Protein AF-A0AAD8K9N3-F1 (afdb_monomer_lite)

Secondary structure (DSSP, 8-state):
-HHHHHHHHHTS--PPP--TT--SS--S-HHHHHHHHHHH-SS--TTT----PPSSSHHHHHHHHHHHHHHHHHHHH-TT-TTHHHHHHHHHHHHHS-HHHHHHHHHHHHHHHHHHHGGG--

Sequence (122 aa):
MENTMKSKLLSKEVELLQMPWRTQSNFIDCGIFAMRHMETYYGTSLKDWNCGLLKESEKQKLQLTDLRYKYLTKILLSDINILRDKVTSKVKEYAALDQIEREMMKLKARERIKERMKYLID

Structure (mmCIF, N/CA/C/O backbone):
data_AF-A0AAD8K9N3-F1
#
_entry.id   AF-A0AAD8K9N3-F1
#
loop_
_atom_site.group_PDB
_atom_site.id
_atom_site.type_symbol
_atom_site.label_atom_id
_atom_site.label_alt_id
_atom_site.label_comp_id
_atom_site.label_asym_id
_atom_site.label_entity_id
_atom_site.label_seq_id
_atom_site.pdbx_PDB_ins_code
_atom_site.Cartn_x
_atom_site.Cartn_y
_atom_site.Cartn_z
_atom_site.occupancy
_atom_site.B_iso_or_equiv
_atom_site.auth_seq_id
_atom_site.auth_comp_id
_atom_site.auth_asym_id
_atom_site.auth_atom_id
_atom_site.pdbx_PDB_model_num
ATOM 1 N N . MET A 1 1 ? -40.002 10.602 -2.383 1.00 59.78 1 MET A N 1
ATOM 2 C CA . MET A 1 1 ? -39.128 9.598 -1.730 1.00 59.78 1 MET A CA 1
ATOM 3 C C . MET A 1 1 ? -37.691 10.094 -1.588 1.00 59.78 1 MET A C 1
ATOM 5 O O . MET A 1 1 ? -37.166 10.045 -0.484 1.00 59.78 1 MET A O 1
ATOM 9 N N . GLU A 1 2 ? -37.075 10.638 -2.640 1.00 61.09 2 GLU A N 1
ATOM 10 C CA . GLU A 1 2 ? -35.686 11.138 -2.617 1.00 61.09 2 GLU A CA 1
ATOM 11 C C . GLU A 1 2 ? -35.444 12.285 -1.607 1.00 61.09 2 GLU A C 1
ATOM 13 O O . GLU A 1 2 ? -34.551 12.197 -0.764 1.00 61.09 2 GLU A O 1
ATOM 18 N N . ASN A 1 3 ? -36.330 13.290 -1.567 1.00 66.06 3 ASN A N 1
ATOM 19 C CA . ASN A 1 3 ? -36.269 14.381 -0.576 1.00 66.06 3 ASN A CA 1
ATOM 20 C C . ASN A 1 3 ? -36.427 13.909 0.882 1.00 66.06 3 ASN A C 1
ATOM 22 O O . ASN A 1 3 ? -35.924 14.549 1.802 1.00 66.06 3 ASN A O 1
ATOM 26 N N . THR A 1 4 ? -37.089 12.771 1.100 1.00 76.19 4 THR A N 1
ATOM 27 C CA . THR A 1 4 ? -37.376 12.222 2.433 1.00 76.19 4 THR A CA 1
ATOM 28 C C . THR A 1 4 ? -36.185 11.457 3.014 1.00 76.19 4 THR A C 1
ATOM 30 O O . THR A 1 4 ? -35.970 11.480 4.222 1.00 76.19 4 THR A O 1
ATOM 33 N N . MET A 1 5 ? -35.387 10.779 2.180 1.00 75.50 5 MET A N 1
ATOM 34 C CA . MET A 1 5 ? -34.138 10.151 2.636 1.00 75.50 5 MET A CA 1
ATOM 35 C C . MET A 1 5 ? -33.049 11.191 2.889 1.00 75.50 5 MET A C 1
ATOM 37 O O . MET A 1 5 ? -32.341 11.103 3.890 1.00 75.50 5 MET A O 1
ATOM 41 N N . LYS A 1 6 ? -32.967 12.215 2.032 1.00 80.81 6 LYS A N 1
ATOM 42 C CA . LYS A 1 6 ? -32.016 13.317 2.198 1.00 80.81 6 LYS A CA 1
ATOM 43 C C . LYS A 1 6 ? -32.249 14.077 3.506 1.00 80.81 6 LYS A C 1
ATOM 45 O O . LYS A 1 6 ? -31.299 14.293 4.251 1.00 80.81 6 LYS A O 1
ATOM 50 N N . SER A 1 7 ? -33.502 14.416 3.831 1.00 80.94 7 SER A N 1
ATOM 51 C CA . SER A 1 7 ? -33.816 15.094 5.099 1.00 80.94 7 SER A CA 1
ATOM 52 C C . SER A 1 7 ? -33.491 14.225 6.319 1.00 80.94 7 SER A C 1
ATOM 54 O O . SER A 1 7 ? -32.964 14.730 7.306 1.00 80.94 7 SER A O 1
ATOM 56 N N . LYS A 1 8 ? -33.734 12.908 6.236 1.00 82.44 8 LYS A N 1
ATOM 57 C CA . LYS A 1 8 ? -33.393 11.953 7.300 1.00 82.44 8 LYS A CA 1
ATOM 58 C C . LYS A 1 8 ? -31.886 11.854 7.529 1.00 82.44 8 LYS A C 1
ATOM 60 O O . LYS A 1 8 ? -31.469 11.875 8.680 1.00 82.44 8 LYS A O 1
ATOM 65 N N . LEU A 1 9 ? -31.078 11.783 6.471 1.00 81.19 9 LEU A N 1
ATOM 66 C CA . LEU A 1 9 ? -29.615 11.746 6.588 1.00 81.19 9 LEU A CA 1
ATOM 67 C C . LEU A 1 9 ? -29.056 13.045 7.174 1.00 81.19 9 LEU A C 1
ATOM 69 O O . LEU A 1 9 ? -28.216 12.992 8.061 1.00 81.19 9 LEU A O 1
ATOM 73 N N . LEU A 1 10 ? -29.567 14.199 6.735 1.00 83.75 10 LEU A N 1
ATOM 74 C CA . LEU A 1 10 ? -29.128 15.507 7.238 1.00 83.75 10 LEU A CA 1
ATOM 75 C C . LEU A 1 10 ? -29.503 15.742 8.709 1.00 83.75 10 LEU A C 1
ATOM 77 O O . LEU A 1 10 ? -28.826 16.498 9.394 1.00 83.75 10 LEU A O 1
ATOM 81 N N . SER A 1 11 ? -30.564 15.094 9.199 1.00 85.12 11 SER A N 1
ATOM 82 C CA . SER A 1 11 ? -30.980 15.160 10.608 1.00 85.12 11 SER A CA 1
ATOM 83 C C . SER A 1 11 ? -30.218 14.216 11.545 1.00 85.12 11 SER A C 1
ATOM 85 O O . SER A 1 11 ? -30.471 14.227 12.749 1.00 85.12 11 SER A O 1
ATOM 87 N N . LYS A 1 12 ? -29.341 13.352 11.016 1.00 85.94 12 LYS A N 1
ATOM 88 C CA . LYS A 1 12 ? -28.584 12.399 11.830 1.00 85.94 12 LYS A CA 1
ATOM 89 C C . LYS A 1 12 ? -27.270 13.014 12.280 1.00 85.94 12 LYS A C 1
ATOM 91 O O . LYS A 1 12 ? -26.539 13.602 11.491 1.00 85.94 12 LYS A O 1
ATOM 96 N N . GLU A 1 13 ? -26.975 12.830 13.558 1.00 84.81 13 GLU A N 1
ATOM 97 C CA . GLU A 1 13 ? -25.675 13.163 14.114 1.00 84.81 13 GLU A CA 1
ATOM 98 C C . GLU A 1 13 ? -24.604 12.261 13.488 1.00 84.81 13 GLU A C 1
ATOM 100 O O . GLU A 1 13 ? -24.804 11.053 13.321 1.00 84.81 13 GLU A O 1
ATOM 105 N N . VAL A 1 14 ? -23.486 12.864 13.086 1.00 83.44 14 VAL A N 1
ATOM 106 C CA . VAL A 1 14 ? -22.359 12.134 12.507 1.00 83.44 14 VAL A CA 1
ATOM 107 C C . VAL A 1 14 ? -21.537 11.554 13.646 1.00 83.44 14 VAL A C 1
ATOM 109 O O . VAL A 1 14 ? -20.874 12.285 14.377 1.00 83.44 14 VAL A O 1
ATOM 112 N N . GLU A 1 15 ? -21.537 10.232 13.766 1.00 83.62 15 GLU A N 1
ATOM 113 C CA . GLU A 1 15 ? -20.681 9.535 14.717 1.00 83.62 15 GLU A CA 1
ATOM 114 C C . GLU A 1 15 ? -19.393 9.065 14.032 1.00 83.62 15 GLU A C 1
ATOM 116 O O . GLU A 1 15 ? -19.410 8.296 13.066 1.00 83.62 15 GLU A O 1
ATOM 121 N N . LEU A 1 16 ? -18.247 9.518 14.544 1.00 82.88 16 LEU A N 1
ATOM 122 C CA . LEU A 1 16 ? -16.953 9.006 14.109 1.00 82.88 16 LEU A CA 1
ATOM 123 C C . LEU A 1 16 ? -16.692 7.647 14.756 1.00 82.88 16 LEU A C 1
ATOM 125 O O . LEU A 1 16 ? -16.500 7.551 15.971 1.00 82.88 16 LEU A O 1
ATOM 129 N N . LEU A 1 17 ? -16.595 6.608 13.926 1.00 86.62 17 LEU A N 1
ATOM 130 C CA . LEU A 1 17 ? -16.265 5.260 14.380 1.00 86.62 17 LEU A CA 1
ATOM 131 C C . LEU A 1 17 ? -14.927 5.242 15.131 1.00 86.62 17 LEU A C 1
ATOM 133 O O . LEU A 1 17 ? -13.878 5.655 14.622 1.00 86.62 17 LEU A O 1
ATOM 137 N N . GLN A 1 18 ? -14.955 4.718 16.354 1.00 90.00 18 GLN A N 1
ATOM 138 C CA . GLN A 1 18 ? -13.793 4.650 17.238 1.00 90.00 18 GLN A CA 1
ATOM 139 C C . GLN A 1 18 ? -12.931 3.419 16.922 1.00 90.00 18 GLN A C 1
ATOM 141 O O . GLN A 1 18 ? -12.809 2.491 17.717 1.00 90.00 18 GLN A O 1
ATOM 146 N N . MET A 1 19 ? -12.331 3.402 15.731 1.00 93.19 19 MET A N 1
ATOM 147 C CA . MET A 1 19 ? -11.432 2.324 15.314 1.00 93.19 19 MET A CA 1
ATOM 148 C C . MET A 1 19 ? -10.131 2.327 16.151 1.00 93.19 19 MET A C 1
ATOM 150 O O . MET A 1 19 ? -9.513 3.388 16.310 1.00 93.19 19 MET A O 1
ATOM 154 N N . PRO A 1 20 ? -9.656 1.164 16.641 1.00 92.44 20 PRO A N 1
ATOM 155 C CA . PRO A 1 20 ? -8.421 1.077 17.430 1.00 92.44 20 PRO A CA 1
ATOM 156 C C . PRO A 1 20 ? -7.147 1.494 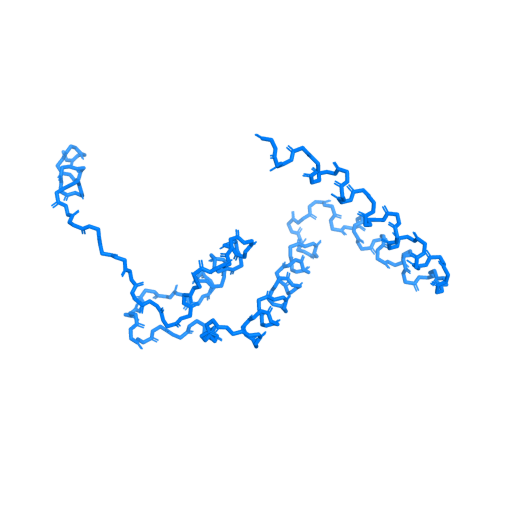16.680 1.00 92.44 20 PRO A C 1
ATOM 158 O O . PRO A 1 20 ? -6.182 1.924 17.304 1.00 92.44 20 PRO A O 1
ATOM 161 N N . TRP A 1 21 ? -7.136 1.367 15.353 1.00 95.19 21 TRP A N 1
ATOM 162 C CA . TRP A 1 21 ? -5.987 1.634 14.475 1.00 95.19 21 TRP A CA 1
ATOM 163 C C . TRP A 1 21 ? -5.968 3.049 13.878 1.00 95.19 21 TRP A C 1
ATOM 165 O O . TRP A 1 21 ? -5.228 3.298 12.926 1.00 95.19 21 TRP A O 1
ATOM 175 N N . ARG A 1 22 ? -6.795 3.976 14.381 1.00 92.56 22 ARG A N 1
ATOM 176 C CA . ARG A 1 22 ? -6.780 5.372 13.910 1.00 92.56 22 ARG A CA 1
ATOM 177 C C . ARG A 1 22 ? -5.428 6.020 14.158 1.00 92.56 22 ARG A C 1
ATOM 179 O O . ARG A 1 22 ? -4.728 5.674 15.106 1.00 92.56 22 ARG A O 1
ATOM 186 N N . THR A 1 23 ? -5.130 6.996 13.316 1.00 91.69 23 THR A N 1
ATOM 187 C CA . THR A 1 23 ? -3.930 7.819 13.393 1.00 91.69 23 THR A CA 1
ATOM 188 C C . THR A 1 23 ? -4.318 9.278 13.556 1.00 91.69 23 THR A C 1
ATOM 190 O O . THR A 1 23 ? -5.276 9.723 12.926 1.00 91.69 23 THR A O 1
ATOM 193 N N . GLN A 1 24 ? -3.567 10.029 14.353 1.00 86.25 24 GLN A N 1
ATOM 194 C CA . GLN A 1 24 ? -3.732 11.482 14.471 1.00 86.25 24 GLN A CA 1
ATOM 195 C C . GLN A 1 24 ? -2.803 12.244 13.523 1.00 86.25 24 GLN A C 1
ATOM 197 O O . GLN A 1 24 ? -3.127 13.345 13.092 1.00 86.25 24 GLN A O 1
ATOM 202 N N . SER A 1 25 ? -1.652 11.654 13.192 1.00 80.62 25 SER A N 1
ATOM 203 C CA . SER A 1 25 ? -0.554 12.350 12.508 1.00 80.62 25 SER A CA 1
ATOM 204 C C . SER A 1 25 ? -0.290 11.872 11.077 1.00 80.62 25 SER A C 1
ATOM 206 O O . SER A 1 25 ? 0.515 12.468 10.361 1.00 80.62 25 SER A O 1
ATOM 208 N N . ASN A 1 26 ? -0.958 10.802 10.635 1.00 84.06 26 ASN A N 1
ATOM 209 C CA . ASN A 1 26 ? -0.738 10.222 9.314 1.00 84.06 26 ASN A CA 1
ATOM 210 C C . ASN A 1 26 ? -1.737 10.759 8.279 1.00 84.06 26 ASN A C 1
ATOM 212 O O . ASN A 1 26 ? -2.889 10.333 8.233 1.00 84.06 26 ASN A O 1
ATOM 216 N N . PHE A 1 27 ? -1.263 11.655 7.413 1.00 84.62 27 PHE A N 1
ATOM 217 C CA . PHE A 1 27 ? -2.037 12.231 6.308 1.00 84.62 27 PHE A CA 1
ATOM 218 C C . PHE A 1 27 ? -1.676 11.647 4.930 1.00 84.62 27 PHE A C 1
ATOM 220 O O . PHE A 1 27 ? -2.308 11.994 3.936 1.00 84.62 27 PHE A O 1
ATOM 227 N N . ILE A 1 28 ? -0.683 10.753 4.849 1.00 88.44 28 ILE A N 1
ATOM 228 C CA . ILE A 1 28 ? -0.154 10.233 3.573 1.00 88.44 28 ILE A CA 1
ATOM 229 C C . ILE A 1 28 ? -0.664 8.827 3.223 1.00 88.44 28 ILE A C 1
ATOM 231 O O . ILE A 1 28 ? -0.562 8.405 2.074 1.00 88.44 28 ILE A O 1
ATOM 235 N N . ASP A 1 29 ? -1.209 8.092 4.198 1.00 93.75 29 ASP A N 1
ATOM 236 C CA . ASP A 1 29 ? -1.624 6.690 4.039 1.00 93.75 29 ASP A CA 1
ATOM 237 C C . ASP A 1 29 ? -3.132 6.477 3.911 1.00 93.75 29 ASP A C 1
ATOM 239 O O . ASP A 1 29 ? -3.593 5.335 3.931 1.00 93.75 29 ASP A O 1
ATOM 243 N N . CYS A 1 30 ? -3.921 7.540 3.740 1.00 93.31 30 CYS A N 1
ATOM 244 C CA . CYS A 1 30 ? -5.382 7.443 3.661 1.00 93.31 30 CYS A CA 1
ATOM 245 C C . CYS A 1 30 ? -5.858 6.410 2.619 1.00 93.31 30 CYS A C 1
ATOM 247 O O . CYS A 1 30 ? -6.747 5.609 2.907 1.00 93.31 30 CYS A O 1
ATOM 249 N N . GLY A 1 31 ? -5.206 6.341 1.452 1.00 95.25 31 GLY A N 1
ATOM 250 C CA . GLY A 1 31 ? -5.502 5.341 0.422 1.00 95.25 31 GLY A CA 1
ATOM 251 C C . GLY A 1 31 ? -5.190 3.900 0.845 1.00 95.25 31 GLY A C 1
ATOM 252 O O . GLY A 1 31 ? -5.919 2.981 0.476 1.00 95.25 31 GLY A O 1
ATOM 253 N N . ILE A 1 32 ? -4.151 3.684 1.658 1.00 97.38 32 ILE A N 1
ATOM 254 C CA . ILE A 1 32 ? -3.797 2.357 2.187 1.00 97.38 32 ILE A CA 1
ATOM 255 C C . ILE A 1 32 ? -4.845 1.891 3.199 1.00 97.38 32 ILE A C 1
ATOM 257 O O . ILE A 1 32 ? -5.281 0.740 3.128 1.00 97.38 32 ILE A O 1
ATOM 261 N N . PHE A 1 33 ? -5.290 2.786 4.090 1.00 96.44 33 PHE A N 1
ATOM 262 C CA . PHE A 1 33 ? -6.401 2.507 5.003 1.00 96.44 33 PHE A CA 1
ATOM 263 C C . PHE A 1 33 ? -7.672 2.160 4.229 1.00 96.44 33 PHE A C 1
ATOM 265 O O . PHE A 1 33 ? -8.254 1.111 4.487 1.00 96.44 33 PHE A O 1
ATOM 272 N N . ALA A 1 34 ? -8.048 2.968 3.232 1.00 96.25 34 ALA A N 1
ATOM 273 C CA . ALA A 1 34 ? -9.237 2.721 2.420 1.00 96.25 34 ALA A CA 1
ATOM 274 C C . ALA A 1 34 ? -9.196 1.348 1.729 1.00 96.25 34 ALA A C 1
ATOM 276 O O . ALA A 1 34 ? -10.140 0.570 1.854 1.00 96.25 34 ALA A O 1
ATOM 277 N N . MET A 1 35 ? -8.089 1.004 1.060 1.00 97.94 35 MET A N 1
ATOM 278 C CA . MET A 1 35 ? -7.934 -0.308 0.417 1.00 97.94 35 MET A CA 1
ATOM 279 C C . MET A 1 35 ? -8.001 -1.458 1.424 1.00 97.94 35 MET A C 1
ATOM 281 O O . MET A 1 35 ? -8.704 -2.438 1.190 1.00 97.94 35 MET A O 1
ATOM 285 N N . ARG A 1 36 ? -7.331 -1.325 2.576 1.00 97.56 36 ARG A N 1
ATOM 286 C CA . ARG A 1 36 ? -7.365 -2.351 3.626 1.00 97.56 36 ARG A CA 1
ATOM 287 C C . ARG A 1 36 ? -8.756 -2.513 4.229 1.00 97.56 36 ARG A C 1
ATOM 289 O O . ARG A 1 36 ? -9.156 -3.626 4.570 1.00 97.56 36 ARG A O 1
ATOM 296 N N . HIS A 1 37 ? -9.494 -1.419 4.375 1.00 96.50 37 HIS A N 1
ATOM 297 C CA . HIS A 1 37 ? -10.858 -1.466 4.875 1.00 96.50 37 HIS A CA 1
ATOM 298 C C . HIS A 1 37 ? -11.785 -2.150 3.882 1.00 96.50 37 HIS A C 1
ATOM 300 O O . HIS A 1 37 ? -12.488 -3.069 4.282 1.00 96.50 37 HIS A O 1
ATOM 306 N N . MET A 1 38 ? -11.709 -1.807 2.595 1.00 96.88 38 MET A N 1
ATOM 307 C CA . MET A 1 38 ? -12.476 -2.491 1.547 1.00 96.88 38 MET A CA 1
ATOM 308 C C . MET A 1 38 ? -12.148 -3.989 1.446 1.00 96.88 38 MET A C 1
ATOM 310 O O . MET A 1 38 ? -13.039 -4.787 1.188 1.00 96.88 38 MET A O 1
ATOM 314 N N . GLU A 1 39 ? -10.895 -4.389 1.679 1.00 96.81 39 GLU A N 1
ATOM 315 C CA . GLU A 1 39 ? -10.473 -5.799 1.642 1.00 96.81 39 GLU A CA 1
ATOM 316 C C . GLU A 1 39 ? -10.999 -6.627 2.830 1.00 96.81 39 GLU A C 1
ATOM 318 O O . GLU A 1 39 ? -11.193 -7.839 2.716 1.00 96.81 39 GLU A O 1
ATOM 323 N N . THR A 1 40 ? -11.193 -5.999 3.992 1.00 96.31 40 THR A N 1
ATOM 324 C CA . THR A 1 40 ? -11.444 -6.715 5.257 1.00 96.31 40 THR A CA 1
ATOM 325 C C . THR A 1 40 ? -12.828 -6.484 5.845 1.00 96.31 40 THR A C 1
ATOM 327 O O . THR A 1 40 ? -13.225 -7.209 6.757 1.00 96.31 40 THR A O 1
ATOM 330 N N . TYR A 1 41 ? -13.559 -5.476 5.375 1.00 96.25 41 TYR A N 1
ATOM 331 C CA . TYR A 1 41 ? -14.879 -5.149 5.890 1.00 96.25 41 TYR A CA 1
ATOM 332 C C . TYR A 1 41 ? -15.972 -5.875 5.103 1.00 96.25 41 TYR A C 1
ATOM 334 O O . TYR A 1 41 ? -16.262 -5.540 3.959 1.00 96.25 41 TYR A O 1
ATOM 342 N N . TYR A 1 42 ? -16.627 -6.831 5.761 1.00 94.31 42 TYR A N 1
ATOM 343 C CA . TYR A 1 42 ? -17.708 -7.643 5.187 1.00 94.31 42 TYR A CA 1
ATOM 344 C C . TYR A 1 42 ? -19.074 -7.333 5.823 1.00 94.31 42 TYR A C 1
ATOM 346 O O . TYR A 1 42 ? -19.933 -8.204 5.922 1.00 94.31 42 TYR A O 1
ATOM 354 N N . GLY A 1 43 ? -19.275 -6.096 6.295 1.00 92.62 43 GLY A N 1
ATOM 355 C CA . GLY A 1 43 ? -20.534 -5.674 6.928 1.00 92.62 43 GLY A CA 1
ATOM 356 C C . GLY A 1 43 ? -20.694 -6.098 8.392 1.00 92.62 43 GLY A C 1
ATOM 357 O O . GLY A 1 43 ? -21.812 -6.136 8.900 1.00 92.62 43 GLY A O 1
ATOM 358 N N . THR A 1 44 ? -19.599 -6.437 9.073 1.00 90.81 44 THR A N 1
ATOM 359 C CA . THR A 1 44 ? -19.605 -6.820 10.493 1.00 90.81 44 THR A CA 1
ATOM 360 C C . THR A 1 44 ? -19.623 -5.601 11.415 1.00 90.81 44 THR A C 1
ATOM 362 O O . THR A 1 44 ? -19.255 -4.497 11.017 1.00 90.81 44 THR A O 1
ATOM 365 N N . SER A 1 45 ? -19.992 -5.797 12.684 1.00 91.12 45 SER A N 1
ATOM 366 C CA . SER A 1 45 ? -19.877 -4.738 13.693 1.00 91.12 45 SER A CA 1
ATOM 367 C C . SER A 1 45 ? -18.417 -4.283 13.861 1.00 91.12 45 SER A C 1
ATOM 369 O O . SER A 1 45 ? -17.486 -5.047 13.599 1.00 91.12 45 SER A O 1
ATOM 371 N N . LEU A 1 46 ? -18.194 -3.058 14.356 1.00 89.19 46 LEU A N 1
ATOM 372 C CA . LEU A 1 46 ? -16.840 -2.556 14.632 1.00 89.19 46 LEU A CA 1
ATOM 373 C C . LEU A 1 46 ? -16.085 -3.426 15.654 1.00 89.19 46 LEU A C 1
ATOM 375 O O . LEU A 1 46 ? -14.868 -3.549 15.567 1.00 89.19 46 LEU A O 1
ATOM 379 N N . LYS A 1 47 ? -16.801 -4.035 16.609 1.00 90.06 47 LYS A N 1
ATOM 380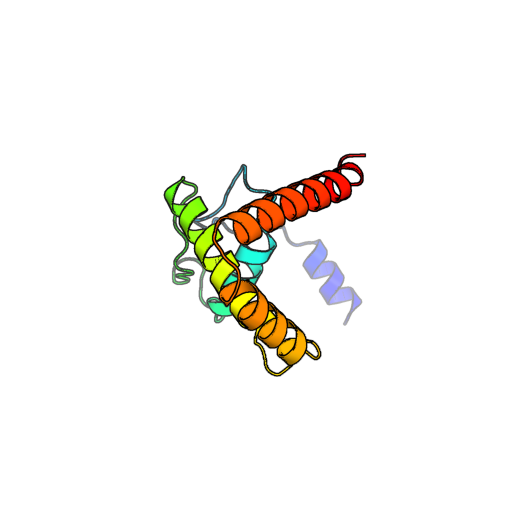 C CA . LYS A 1 47 ? -16.219 -4.915 17.633 1.00 90.06 47 LYS A CA 1
ATOM 381 C C . LYS A 1 47 ? -15.656 -6.202 17.027 1.00 90.06 47 LYS A C 1
ATOM 383 O O . LYS A 1 47 ? -14.629 -6.690 17.491 1.00 90.06 47 LYS A O 1
ATOM 388 N N . ASP A 1 48 ? -16.320 -6.719 15.998 1.00 92.06 48 ASP A N 1
ATOM 389 C CA . ASP A 1 48 ? -15.967 -7.986 15.350 1.00 92.06 48 ASP A CA 1
ATOM 390 C C . ASP A 1 48 ? -15.081 -7.776 14.113 1.00 92.06 48 ASP A C 1
ATOM 392 O O . ASP A 1 48 ? -14.507 -8.720 13.570 1.00 92.06 48 ASP A O 1
ATOM 396 N N . TRP A 1 49 ? -14.944 -6.528 13.658 1.00 94.75 49 TRP A N 1
ATOM 397 C CA . TRP A 1 49 ? -14.129 -6.196 12.505 1.00 94.75 49 TRP A CA 1
ATOM 398 C C . TRP A 1 49 ? -12.640 -6.167 12.855 1.00 94.75 49 TRP A C 1
ATOM 400 O O . TRP A 1 49 ? -12.10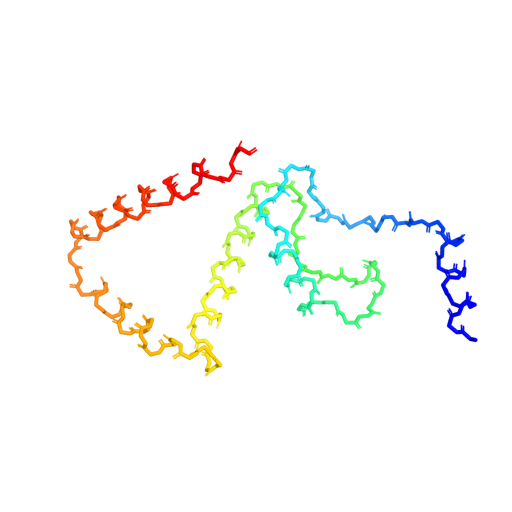7 -5.208 13.417 1.00 94.75 49 TRP A O 1
ATOM 410 N N . ASN A 1 50 ? -11.938 -7.214 12.432 1.00 93.31 50 ASN A N 1
ATOM 411 C CA . ASN A 1 50 ? -10.487 -7.270 12.483 1.00 93.31 50 ASN A CA 1
ATOM 412 C C . ASN A 1 50 ? -9.873 -6.918 11.121 1.00 93.31 50 ASN A C 1
ATOM 414 O O . ASN A 1 50 ? -9.684 -7.785 10.269 1.00 93.31 50 ASN A O 1
ATOM 418 N N . CYS A 1 51 ? -9.490 -5.654 10.928 1.00 94.75 51 CYS A N 1
ATOM 419 C CA . CYS A 1 51 ? -8.744 -5.257 9.729 1.00 94.75 51 CYS A CA 1
ATOM 420 C C . CYS A 1 51 ? -7.241 -5.616 9.797 1.00 94.75 51 CYS A C 1
ATOM 422 O O . CYS A 1 51 ? -6.500 -5.427 8.830 1.00 94.75 51 CYS A O 1
ATOM 424 N N . GLY A 1 52 ? -6.754 -6.128 10.932 1.00 96.06 52 GLY A N 1
ATOM 425 C CA . GLY A 1 52 ? -5.358 -6.514 11.151 1.00 96.06 52 GLY A CA 1
ATOM 426 C C . GLY A 1 52 ? -4.370 -5.354 11.295 1.00 96.06 52 GLY A C 1
ATOM 427 O O . GLY A 1 52 ? -3.171 -5.610 11.401 1.00 96.06 52 GLY A O 1
ATOM 428 N N . LEU A 1 53 ? -4.827 -4.097 11.294 1.00 97.31 53 LEU A N 1
ATOM 429 C CA . LEU A 1 53 ? -3.959 -2.943 11.525 1.00 97.31 53 LEU A CA 1
ATOM 430 C C . LEU A 1 53 ? -3.652 -2.765 13.014 1.00 97.31 53 LEU A C 1
ATOM 432 O O . LEU A 1 53 ? -4.530 -2.877 13.870 1.00 97.31 53 LEU A O 1
ATOM 436 N N . LEU A 1 54 ? -2.392 -2.458 13.313 1.00 97.00 54 LEU A N 1
ATOM 437 C CA . LEU A 1 54 ? -1.946 -2.129 14.667 1.00 97.00 54 LEU A CA 1
ATOM 438 C C . LEU A 1 54 ? -2.453 -0.743 15.097 1.00 97.00 54 LEU A C 1
ATOM 440 O O . LEU A 1 54 ? -2.906 0.041 14.269 1.00 97.00 54 LEU A O 1
ATOM 444 N N . LYS A 1 55 ? -2.348 -0.419 16.391 1.00 95.44 55 LYS A N 1
ATOM 445 C CA . LYS A 1 55 ? -2.515 0.961 16.886 1.00 95.44 55 LYS A CA 1
ATOM 446 C C . LYS A 1 55 ? -1.394 1.862 16.351 1.00 95.44 55 LYS A C 1
ATOM 448 O O . LYS A 1 55 ? -0.296 1.357 16.090 1.00 95.44 55 LYS A O 1
ATOM 453 N N . GLU A 1 56 ? -1.651 3.168 16.239 1.00 95.00 56 GLU A N 1
ATOM 454 C CA . GLU A 1 56 ? -0.659 4.158 15.784 1.00 95.00 56 GLU A CA 1
ATOM 455 C C . GLU A 1 56 ? 0.666 3.995 16.541 1.00 95.00 56 GLU A C 1
ATOM 457 O O . GLU A 1 56 ? 0.732 4.093 17.765 1.00 95.00 56 GLU A O 1
ATOM 462 N N . SER A 1 57 ? 1.706 3.618 15.798 1.00 95.19 57 SER A N 1
ATOM 463 C CA . SER A 1 57 ? 3.038 3.282 16.307 1.00 95.19 57 SER A CA 1
ATOM 464 C C . SER A 1 57 ? 4.019 3.121 15.143 1.00 95.19 57 SER A C 1
ATOM 466 O O . SER A 1 57 ? 3.609 2.952 13.994 1.00 95.19 57 SER A O 1
ATOM 468 N N . GLU A 1 58 ? 5.323 3.073 15.426 1.00 94.94 58 GLU A N 1
ATOM 469 C CA . GLU A 1 58 ? 6.339 2.765 14.403 1.00 94.94 58 GLU A CA 1
ATOM 470 C C . GLU A 1 58 ? 6.101 1.405 13.732 1.00 94.94 58 GLU A C 1
ATOM 472 O O . GLU A 1 58 ? 6.27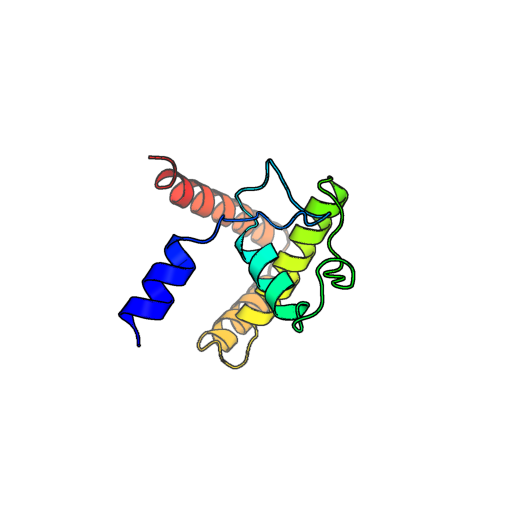1 1.255 12.523 1.00 94.94 58 GLU A O 1
ATOM 477 N N . LYS A 1 59 ? 5.605 0.416 14.487 1.00 97.12 59 LYS A N 1
ATOM 478 C CA . LYS A 1 59 ? 5.227 -0.887 13.922 1.00 97.12 59 LYS A CA 1
ATOM 479 C C . LYS A 1 59 ? 4.075 -0.763 12.925 1.00 97.12 59 LYS A C 1
ATOM 481 O O . LYS A 1 59 ? 4.099 -1.426 11.892 1.00 97.12 59 LYS A O 1
ATOM 486 N N . GLN A 1 60 ? 3.095 0.100 13.200 1.00 96.56 60 GLN A N 1
ATOM 487 C CA . GLN A 1 60 ? 2.019 0.383 12.250 1.00 96.56 60 GLN A CA 1
ATOM 488 C C . GLN A 1 60 ? 2.562 1.073 10.992 1.00 96.56 60 GLN A C 1
ATOM 490 O O . GLN A 1 60 ? 2.179 0.697 9.893 1.00 96.56 60 GLN A O 1
ATOM 495 N N . LYS A 1 61 ? 3.507 2.015 11.108 1.00 95.44 61 LYS A N 1
ATOM 496 C CA . LYS A 1 61 ? 4.133 2.654 9.933 1.00 95.44 61 LYS A CA 1
ATOM 497 C C . LYS A 1 61 ? 4.849 1.644 9.032 1.00 95.44 61 LYS A C 1
ATOM 499 O O . LYS A 1 61 ? 4.705 1.692 7.808 1.00 95.44 61 LYS A O 1
ATOM 504 N N . LEU A 1 62 ? 5.577 0.696 9.625 1.00 96.75 62 LEU A N 1
ATOM 505 C CA . LEU A 1 62 ? 6.195 -0.409 8.885 1.00 96.75 62 LEU A CA 1
ATOM 506 C C . LEU A 1 62 ? 5.137 -1.300 8.219 1.00 96.75 62 LEU A C 1
ATOM 508 O O . LEU A 1 62 ? 5.275 -1.643 7.048 1.00 96.75 62 LEU A O 1
ATOM 512 N N . GLN A 1 63 ? 4.048 -1.609 8.928 1.00 97.50 63 GLN A N 1
ATOM 513 C CA . GLN A 1 63 ? 2.925 -2.374 8.383 1.00 97.50 63 GLN A CA 1
ATOM 514 C C . GLN A 1 63 ? 2.248 -1.663 7.200 1.00 97.50 63 GLN A C 1
ATOM 516 O O . GLN A 1 63 ? 1.971 -2.292 6.182 1.00 97.50 63 GLN A O 1
ATOM 521 N N . LEU A 1 64 ? 2.000 -0.356 7.303 1.00 97.56 64 LEU A N 1
ATOM 522 C CA . LEU A 1 64 ? 1.423 0.445 6.221 1.00 97.56 64 LEU A CA 1
ATOM 523 C C . LEU A 1 64 ? 2.368 0.511 5.016 1.00 97.56 64 LEU A C 1
ATOM 525 O O . LEU A 1 64 ? 1.919 0.431 3.876 1.00 97.56 64 LEU A O 1
ATOM 529 N N . THR A 1 65 ? 3.678 0.577 5.260 1.00 97.31 65 THR A N 1
ATOM 530 C CA . THR A 1 65 ? 4.697 0.524 4.203 1.00 97.31 65 THR A CA 1
ATOM 531 C C . THR A 1 65 ? 4.684 -0.822 3.472 1.00 97.31 65 THR A C 1
ATOM 533 O O . THR A 1 65 ? 4.697 -0.849 2.242 1.00 97.31 65 THR A O 1
ATOM 536 N N . ASP A 1 66 ? 4.588 -1.936 4.199 1.00 98.00 66 ASP A N 1
ATOM 537 C CA . ASP A 1 66 ? 4.454 -3.273 3.609 1.00 98.00 66 ASP A CA 1
ATOM 538 C C . ASP A 1 66 ? 3.156 -3.414 2.791 1.00 98.00 66 ASP A C 1
ATOM 540 O O . ASP A 1 66 ? 3.188 -3.848 1.636 1.00 98.00 66 ASP A O 1
ATOM 544 N N . LEU A 1 67 ? 2.019 -2.957 3.329 1.00 98.12 67 LEU A N 1
ATOM 545 C CA . LEU A 1 67 ? 0.750 -2.921 2.593 1.00 98.12 67 LEU A CA 1
ATOM 546 C C . LEU A 1 67 ? 0.847 -2.065 1.327 1.00 98.12 67 LEU A C 1
ATOM 548 O O . LEU A 1 67 ? 0.372 -2.483 0.271 1.00 98.12 67 LEU A O 1
ATOM 552 N N . ARG A 1 68 ? 1.516 -0.909 1.390 1.00 97.75 68 ARG A N 1
ATOM 553 C CA . ARG A 1 68 ? 1.762 -0.058 0.220 1.00 97.75 68 ARG A CA 1
ATOM 554 C C . ARG A 1 68 ? 2.517 -0.818 -0.865 1.00 97.75 68 ARG A C 1
ATOM 556 O O . ARG A 1 68 ? 2.106 -0.760 -2.022 1.00 97.75 68 ARG A O 1
ATOM 563 N N . TYR A 1 69 ? 3.571 -1.558 -0.518 1.00 96.88 69 TYR A N 1
ATOM 564 C CA . TYR A 1 69 ? 4.298 -2.373 -1.495 1.00 96.88 69 TYR A CA 1
ATOM 565 C C . TYR A 1 69 ? 3.446 -3.506 -2.064 1.00 96.88 69 TYR A C 1
ATOM 567 O O . TYR A 1 69 ? 3.470 -3.729 -3.276 1.00 96.88 69 TYR A O 1
ATOM 575 N N . LYS A 1 70 ? 2.657 -4.188 -1.228 1.00 97.44 70 LYS A N 1
ATOM 576 C CA . LYS A 1 70 ? 1.751 -5.258 -1.669 1.00 97.44 70 LYS A CA 1
ATOM 577 C C . LYS A 1 70 ? 0.716 -4.740 -2.660 1.00 97.44 70 LYS A C 1
ATOM 579 O O . LYS A 1 70 ? 0.614 -5.275 -3.763 1.00 97.44 70 LYS A O 1
ATOM 584 N N . TYR A 1 71 ? 0.001 -3.675 -2.308 1.00 97.94 71 TYR A N 1
ATOM 585 C CA . TYR A 1 71 ? -1.016 -3.087 -3.177 1.00 97.94 71 TYR A CA 1
ATOM 586 C C . TYR A 1 71 ? -0.410 -2.516 -4.456 1.00 97.94 71 TYR A C 1
ATOM 588 O O . TYR A 1 71 ? -0.904 -2.810 -5.541 1.00 97.94 71 TYR A O 1
ATOM 596 N N . LEU A 1 72 ? 0.706 -1.785 -4.362 1.00 95.94 72 LEU A N 1
ATOM 597 C CA . LEU A 1 72 ? 1.398 -1.257 -5.537 1.00 95.94 72 LEU A CA 1
ATOM 598 C C . LEU A 1 72 ? 1.817 -2.379 -6.492 1.00 95.94 72 LEU A C 1
ATOM 600 O O . LEU A 1 72 ? 1.579 -2.283 -7.692 1.00 95.94 72 LEU A O 1
ATOM 604 N N . THR A 1 73 ? 2.392 -3.461 -5.966 1.00 94.88 73 THR A N 1
ATOM 605 C CA . THR A 1 73 ? 2.808 -4.614 -6.777 1.00 94.88 73 THR A CA 1
ATOM 606 C C . THR A 1 73 ? 1.610 -5.258 -7.470 1.00 94.88 73 THR A C 1
ATOM 608 O O . THR A 1 73 ? 1.679 -5.546 -8.662 1.00 94.88 73 THR A O 1
ATOM 611 N N . LYS A 1 74 ? 0.490 -5.436 -6.756 1.00 95.88 74 LYS A N 1
ATOM 612 C CA . LYS A 1 74 ? -0.746 -5.985 -7.329 1.00 95.88 74 LYS A CA 1
ATOM 613 C C . LYS A 1 74 ? -1.318 -5.094 -8.429 1.00 95.88 74 LYS A C 1
ATOM 615 O O . LYS A 1 74 ? -1.712 -5.623 -9.459 1.00 95.88 74 LYS A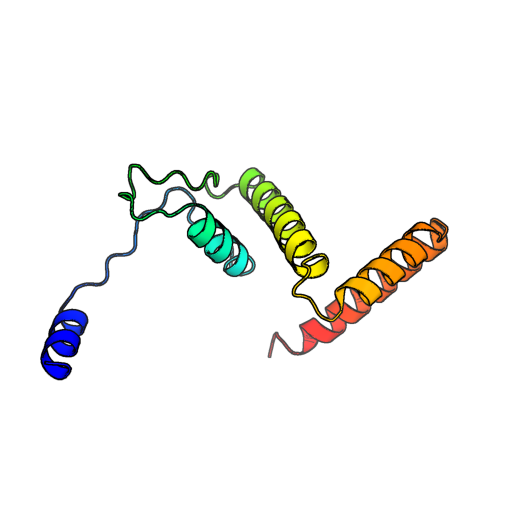 O 1
ATOM 620 N N . ILE A 1 75 ? -1.323 -3.774 -8.247 1.00 96.31 75 ILE A N 1
ATOM 621 C CA . ILE A 1 75 ? -1.803 -2.817 -9.257 1.00 96.31 75 ILE A CA 1
ATOM 622 C C . ILE A 1 75 ? -0.902 -2.843 -10.494 1.00 96.31 75 ILE A C 1
ATOM 624 O O . ILE A 1 75 ? -1.388 -2.968 -11.615 1.00 96.31 75 ILE A O 1
ATOM 628 N N . LEU A 1 76 ? 0.416 -2.759 -10.299 1.00 96.31 76 LEU A N 1
ATOM 629 C CA . LEU A 1 76 ? 1.384 -2.711 -11.394 1.00 96.31 76 LEU A CA 1
ATOM 630 C C . LEU A 1 76 ? 1.395 -3.993 -12.231 1.00 96.31 76 LEU A C 1
ATOM 632 O O . LEU A 1 76 ? 1.549 -3.914 -13.449 1.00 96.31 76 LEU A O 1
ATOM 636 N N . LEU A 1 77 ? 1.232 -5.150 -11.587 1.00 94.19 77 LEU A N 1
ATOM 637 C CA . LEU A 1 77 ? 1.273 -6.461 -12.236 1.00 94.19 77 LEU A CA 1
ATOM 638 C C . LEU A 1 77 ? -0.113 -7.026 -12.578 1.00 94.19 77 LEU A C 1
ATOM 640 O O . LEU A 1 77 ? -0.190 -8.137 -13.091 1.00 94.19 77 LEU A O 1
ATOM 644 N N . SER A 1 78 ? -1.194 -6.297 -12.290 1.00 96.44 78 SER A N 1
ATOM 645 C CA . SER A 1 78 ? -2.558 -6.726 -12.609 1.00 96.44 78 SER A CA 1
ATOM 646 C C . SER A 1 78 ? -2.740 -6.914 -14.113 1.00 96.44 78 SER A C 1
ATOM 648 O O . SER A 1 78 ? -2.262 -6.103 -14.905 1.00 96.44 78 SER A O 1
ATOM 650 N N . ASP A 1 79 ? -3.519 -7.921 -14.504 1.00 96.44 79 ASP A N 1
ATOM 651 C CA . ASP A 1 79 ? -3.873 -8.166 -15.905 1.00 96.44 79 ASP A CA 1
ATOM 652 C C . ASP A 1 79 ? -4.730 -7.053 -16.522 1.00 96.44 79 ASP A C 1
ATOM 654 O O . ASP A 1 79 ? -4.771 -6.906 -17.739 1.00 96.44 79 ASP A O 1
ATOM 658 N N . ILE A 1 80 ? -5.375 -6.234 -15.687 1.00 97.06 80 ILE A N 1
ATOM 659 C CA . ILE A 1 80 ? -6.168 -5.075 -16.119 1.00 97.06 80 ILE A CA 1
ATOM 660 C C . ILE A 1 80 ? -5.260 -3.873 -16.433 1.00 97.06 80 ILE A C 1
ATOM 662 O O . ILE A 1 80 ? -5.653 -2.961 -17.161 1.00 97.06 80 ILE A O 1
ATOM 666 N N . ASN A 1 81 ? -4.031 -3.845 -15.905 1.00 97.56 81 ASN A N 1
ATOM 667 C CA . ASN A 1 81 ? -3.099 -2.764 -16.188 1.00 97.56 81 ASN A CA 1
ATOM 668 C C . ASN A 1 81 ? -2.599 -2.869 -17.636 1.00 97.56 81 ASN A C 1
ATOM 670 O O . ASN A 1 81 ? -1.722 -3.670 -17.947 1.00 97.56 81 ASN A O 1
ATOM 674 N N . ILE A 1 82 ? -3.082 -1.984 -18.507 1.00 97.75 82 ILE A N 1
ATOM 675 C CA . ILE A 1 82 ? -2.677 -1.921 -19.922 1.00 97.75 82 ILE A CA 1
ATOM 676 C C . ILE A 1 82 ? -1.168 -1.694 -20.117 1.00 97.75 82 ILE A C 1
ATOM 678 O O . ILE A 1 82 ? -0.628 -1.959 -21.187 1.00 97.75 82 ILE A O 1
ATOM 682 N N . LEU A 1 83 ? -0.469 -1.197 -19.089 1.00 97.75 83 LEU A N 1
ATOM 683 C CA . LEU A 1 83 ? 0.979 -0.986 -19.102 1.00 97.75 83 LEU A CA 1
ATOM 684 C C . LEU A 1 83 ? 1.765 -2.120 -18.430 1.00 97.75 83 LEU A C 1
ATOM 686 O O . LEU A 1 83 ? 2.985 -1.990 -18.301 1.00 97.75 83 LEU A O 1
ATOM 690 N N . ARG A 1 84 ? 1.115 -3.213 -18.005 1.00 96.94 84 ARG A N 1
ATOM 691 C CA . ARG A 1 84 ? 1.741 -4.336 -17.286 1.00 96.94 84 ARG A CA 1
ATOM 692 C C . ARG A 1 84 ? 3.005 -4.820 -17.990 1.00 96.94 84 ARG A C 1
ATOM 694 O O . ARG A 1 84 ? 4.067 -4.835 -17.379 1.00 96.94 84 ARG A O 1
ATOM 701 N N . ASP A 1 85 ? 2.926 -5.117 -19.285 1.00 96.94 85 ASP A N 1
ATOM 702 C CA . ASP A 1 85 ? 4.052 -5.692 -20.031 1.00 96.94 85 ASP A CA 1
ATOM 703 C C . ASP A 1 85 ? 5.244 -4.722 -20.113 1.00 96.94 85 ASP A C 1
ATOM 705 O O . ASP A 1 85 ? 6.402 -5.121 -19.962 1.00 96.94 85 ASP A O 1
ATOM 709 N N . LYS A 1 86 ? 4.970 -3.416 -20.245 1.00 96.69 86 LYS A N 1
ATOM 710 C CA . LYS A 1 86 ? 5.998 -2.367 -20.192 1.00 96.69 86 LYS A CA 1
ATOM 711 C C . LYS A 1 86 ? 6.645 -2.292 -18.810 1.00 96.69 86 LYS A C 1
ATOM 713 O O . LYS A 1 86 ?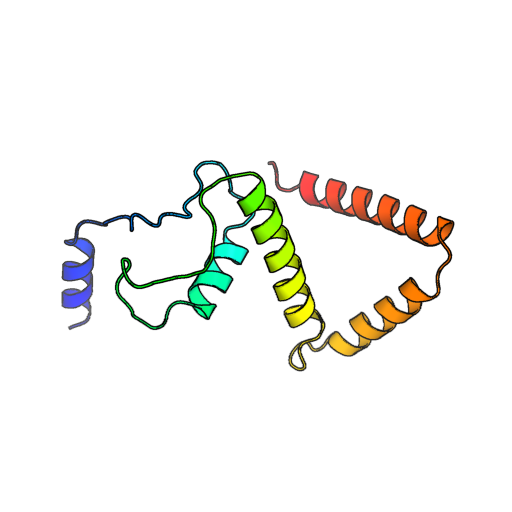 7.867 -2.174 -18.718 1.00 96.69 86 LYS A O 1
ATOM 718 N N . VAL A 1 87 ? 5.849 -2.360 -17.741 1.00 95.75 87 VAL A N 1
ATOM 719 C CA . VAL A 1 87 ? 6.359 -2.391 -16.362 1.00 95.75 87 VAL A CA 1
ATOM 720 C C . VAL A 1 87 ? 7.241 -3.622 -16.159 1.00 95.75 87 VAL A C 1
ATOM 722 O O . VAL A 1 87 ? 8.370 -3.487 -15.692 1.00 95.75 87 VAL A O 1
ATOM 725 N N . THR A 1 88 ? 6.787 -4.803 -16.578 1.00 94.75 88 THR A N 1
ATOM 726 C CA . THR A 1 88 ? 7.551 -6.051 -16.472 1.00 94.75 88 THR A CA 1
ATOM 727 C C . THR A 1 88 ? 8.864 -5.992 -17.255 1.00 94.75 88 THR A C 1
ATOM 729 O O . THR A 1 88 ? 9.893 -6.417 -16.728 1.00 94.75 88 THR A O 1
ATOM 732 N N . SER A 1 89 ? 8.875 -5.423 -18.467 1.00 96.25 89 SER A N 1
ATOM 733 C CA . SER A 1 89 ? 10.117 -5.200 -19.227 1.00 96.25 89 SER A CA 1
ATOM 734 C C . SER A 1 89 ? 11.093 -4.319 -18.452 1.00 96.25 89 SER A C 1
ATOM 736 O O . SER A 1 89 ? 12.249 -4.689 -18.263 1.00 96.25 89 SER A O 1
ATOM 738 N N . LYS A 1 90 ? 10.618 -3.190 -17.911 1.00 94.19 90 LYS A N 1
ATOM 739 C CA . LYS A 1 90 ? 11.458 -2.262 -17.142 1.00 94.19 90 LYS A CA 1
ATOM 740 C C . LYS A 1 90 ? 12.013 -2.881 -15.862 1.00 94.19 90 LYS A C 1
ATOM 742 O O . LYS A 1 90 ? 13.144 -2.583 -15.492 1.00 94.19 90 LYS A O 1
ATOM 747 N N . VAL A 1 91 ? 11.254 -3.759 -15.206 1.00 92.50 91 VAL A N 1
ATOM 748 C CA . VAL A 1 91 ? 11.740 -4.520 -14.045 1.00 92.50 91 VAL A CA 1
ATOM 749 C C . VAL A 1 91 ? 12.881 -5.459 -14.447 1.00 92.50 91 VAL A C 1
ATOM 751 O O . VAL A 1 91 ? 13.888 -5.506 -13.744 1.00 92.50 91 VAL A O 1
ATOM 754 N N . LYS A 1 92 ? 12.764 -6.163 -15.582 1.00 95.12 92 LYS A N 1
ATOM 755 C CA . LYS A 1 92 ? 13.834 -7.034 -16.102 1.00 95.12 92 LYS A CA 1
ATOM 756 C C . LYS A 1 92 ? 15.086 -6.238 -16.468 1.00 95.12 92 LYS A C 1
ATOM 758 O O . LYS A 1 92 ? 16.177 -6.624 -16.068 1.00 95.12 92 LYS A O 1
ATOM 763 N N . GLU A 1 93 ? 14.920 -5.114 -17.166 1.00 95.50 93 GLU A N 1
ATOM 764 C CA . GLU A 1 93 ? 16.020 -4.197 -17.491 1.00 95.50 93 GLU A CA 1
ATOM 765 C C . GLU A 1 93 ? 16.730 -3.721 -16.217 1.00 95.50 93 GLU A C 1
ATOM 767 O O . GLU A 1 93 ? 17.946 -3.825 -16.115 1.00 95.50 93 GLU A O 1
ATOM 772 N N . TYR A 1 94 ? 15.977 -3.277 -15.204 1.00 94.12 94 TYR A N 1
ATOM 773 C CA . TYR A 1 94 ? 16.546 -2.829 -13.932 1.00 94.12 94 TYR A CA 1
ATOM 774 C C . TYR A 1 94 ? 17.289 -3.948 -13.184 1.00 94.12 94 TYR A C 1
ATOM 776 O O . TYR A 1 94 ? 18.337 -3.710 -12.583 1.00 94.12 94 TYR A O 1
ATOM 784 N N . ALA A 1 95 ? 16.767 -5.176 -13.225 1.00 94.88 95 ALA A N 1
ATOM 785 C CA . ALA A 1 95 ? 17.392 -6.338 -12.598 1.00 94.88 95 ALA A CA 1
ATOM 786 C C . ALA A 1 95 ? 18.710 -6.766 -13.270 1.00 94.88 95 ALA A C 1
ATOM 788 O O . ALA A 1 95 ? 19.498 -7.462 -12.631 1.00 94.88 95 ALA A O 1
ATOM 789 N N . ALA A 1 96 ? 18.960 -6.345 -14.513 1.00 96.75 96 ALA A N 1
ATOM 790 C CA . ALA A 1 96 ? 20.203 -6.615 -15.236 1.00 96.75 96 ALA A CA 1
ATOM 791 C C . ALA A 1 96 ? 21.315 -5.582 -14.964 1.00 96.75 96 ALA A C 1
ATOM 793 O O . ALA A 1 96 ? 22.474 -5.864 -15.247 1.00 96.75 96 ALA A O 1
ATOM 794 N N . LEU A 1 97 ? 20.980 -4.414 -14.404 1.00 96.25 97 LEU A N 1
ATOM 795 C CA . LEU A 1 97 ? 21.941 -3.344 -14.110 1.00 96.25 97 LEU A CA 1
ATOM 796 C C . LEU A 1 97 ? 22.891 -3.707 -12.973 1.00 96.25 97 LEU A C 1
ATOM 798 O O . LEU A 1 97 ? 22.490 -4.413 -12.033 1.00 96.25 97 LEU A O 1
ATOM 802 N N . ASP A 1 98 ? 24.082 -3.113 -12.995 1.00 97.19 98 ASP A N 1
ATOM 803 C CA . ASP A 1 98 ? 25.023 -3.188 -11.882 1.00 97.19 98 ASP A CA 1
ATOM 804 C C . ASP A 1 98 ? 24.612 -2.293 -10.693 1.00 97.19 98 ASP A C 1
ATOM 806 O O . ASP A 1 98 ? 23.631 -1.541 -10.722 1.00 97.19 98 ASP A O 1
ATOM 810 N N . GLN A 1 99 ? 25.350 -2.402 -9.587 1.00 96.50 99 GLN A N 1
ATOM 811 C CA . GLN A 1 99 ? 25.033 -1.672 -8.361 1.00 96.50 99 GLN A CA 1
ATOM 812 C C . GLN A 1 99 ? 25.202 -0.149 -8.508 1.00 96.50 99 GLN A C 1
ATOM 814 O O . GLN A 1 99 ? 24.409 0.604 -7.938 1.00 96.50 99 GLN A O 1
ATOM 819 N N . ILE A 1 100 ? 26.201 0.315 -9.263 1.00 96.75 100 ILE A N 1
ATOM 820 C CA . ILE A 1 100 ? 26.487 1.744 -9.461 1.00 96.75 100 ILE A CA 1
ATOM 821 C C . ILE A 1 100 ? 25.361 2.375 -10.282 1.00 96.75 100 ILE A C 1
ATOM 823 O O . ILE A 1 100 ? 24.814 3.417 -9.909 1.00 96.75 100 ILE A O 1
ATOM 827 N N . GLU A 1 101 ? 24.954 1.710 -11.361 1.00 96.38 101 GLU A N 1
ATOM 828 C CA . GLU A 1 101 ? 23.849 2.131 -12.215 1.00 96.38 101 GLU A CA 1
ATOM 829 C C . GLU A 1 101 ? 22.532 2.206 -11.437 1.00 96.38 101 GLU A C 1
ATOM 831 O O . GLU A 1 101 ? 21.808 3.205 -11.534 1.00 96.38 101 GLU A O 1
ATOM 836 N N . ARG A 1 102 ? 22.231 1.195 -10.609 1.00 95.56 102 ARG A N 1
ATOM 837 C CA . ARG A 1 102 ? 21.031 1.187 -9.755 1.00 95.56 102 ARG A CA 1
ATOM 838 C C . ARG A 1 102 ? 21.015 2.358 -8.781 1.00 95.56 102 ARG A C 1
ATOM 840 O O . ARG A 1 102 ? 19.984 3.023 -8.655 1.00 95.56 102 ARG A O 1
ATOM 847 N N . GLU A 1 103 ? 22.126 2.638 -8.103 1.00 96.25 103 GLU A N 1
ATOM 848 C CA . GLU A 1 103 ? 22.201 3.767 -7.169 1.00 96.25 103 GLU A CA 1
ATOM 849 C C . GLU A 1 103 ? 22.062 5.112 -7.891 1.00 96.25 103 GLU A C 1
ATOM 851 O O . GLU A 1 103 ? 21.293 5.973 -7.452 1.00 96.25 103 GLU A O 1
ATOM 856 N N . MET A 1 104 ? 22.689 5.269 -9.060 1.00 95.94 104 MET A N 1
ATOM 857 C CA . MET A 1 104 ? 22.517 6.466 -9.882 1.00 95.94 104 MET A CA 1
ATOM 858 C C . MET A 1 104 ? 21.054 6.650 -10.320 1.00 95.94 104 MET A C 1
ATOM 860 O O . MET A 1 104 ? 20.522 7.765 -10.274 1.00 95.94 104 MET A O 1
ATOM 864 N N . MET A 1 105 ? 20.362 5.574 -10.710 1.00 95.12 105 MET A N 1
ATOM 865 C CA . MET A 1 105 ? 18.937 5.636 -11.050 1.00 95.12 105 MET A CA 1
ATOM 866 C C . MET A 1 105 ? 18.064 6.016 -9.852 1.00 95.12 105 MET A C 1
ATOM 868 O O . MET A 1 105 ? 17.156 6.838 -10.012 1.00 95.12 105 MET A O 1
ATOM 872 N N . LYS A 1 106 ? 18.341 5.479 -8.656 1.00 93.94 106 LYS A N 1
ATOM 873 C CA . LYS A 1 106 ? 17.630 5.846 -7.418 1.00 93.94 106 LYS A CA 1
ATOM 874 C C . LYS A 1 106 ? 17.814 7.322 -7.079 1.00 93.94 106 LYS A C 1
ATOM 876 O O . LYS A 1 106 ? 16.835 7.985 -6.745 1.00 93.94 106 LYS A O 1
ATOM 881 N N . LEU A 1 107 ? 19.033 7.852 -7.198 1.00 95.31 107 LEU A N 1
ATOM 882 C CA . LEU A 1 107 ? 19.311 9.274 -6.976 1.00 95.31 107 LEU A CA 1
ATOM 883 C C . LEU A 1 107 ? 18.514 10.150 -7.946 1.00 95.31 107 LEU A C 1
ATOM 885 O O . LEU A 1 107 ? 17.759 11.016 -7.510 1.00 95.31 107 LEU A O 1
ATOM 889 N N . LYS A 1 108 ? 18.569 9.848 -9.249 1.00 95.44 108 LYS A N 1
ATOM 890 C CA . LYS A 1 108 ? 17.776 10.560 -10.265 1.00 95.44 108 LYS A CA 1
ATOM 891 C C . LYS A 1 108 ? 16.269 10.471 -9.993 1.00 95.44 108 LYS A C 1
ATOM 893 O O . LYS A 1 108 ? 15.539 11.423 -10.249 1.00 95.44 108 LYS A O 1
ATOM 898 N N . ALA A 1 109 ? 15.782 9.333 -9.495 1.00 93.56 109 ALA A N 1
ATOM 899 C CA . ALA A 1 109 ? 14.377 9.176 -9.127 1.00 93.56 109 ALA A CA 1
ATOM 900 C C . ALA A 1 109 ? 13.986 10.058 -7.934 1.00 93.56 109 ALA A C 1
ATOM 902 O O . ALA A 1 109 ? 12.927 10.681 -7.980 1.00 93.56 109 ALA A O 1
ATOM 903 N N . ARG A 1 110 ? 14.841 10.153 -6.907 1.00 93.00 110 ARG A N 1
ATOM 904 C CA . ARG A 1 110 ? 14.621 11.037 -5.752 1.00 93.00 110 ARG A CA 1
ATOM 905 C C . ARG A 1 110 ? 14.530 12.500 -6.173 1.00 93.00 110 ARG A C 1
ATOM 907 O O . ARG A 1 110 ? 13.609 13.175 -5.729 1.00 93.00 110 ARG A O 1
ATOM 914 N N . GLU A 1 111 ? 15.413 12.963 -7.054 1.00 94.69 111 GLU A N 1
ATOM 915 C CA . GLU A 1 111 ? 15.371 14.349 -7.539 1.00 94.69 111 GLU A CA 1
ATOM 916 C C . GLU A 1 111 ? 14.074 14.653 -8.300 1.00 94.69 111 GLU A C 1
ATOM 918 O O . GLU A 1 111 ? 13.377 15.604 -7.959 1.00 94.69 111 GLU A O 1
ATOM 923 N N . ARG A 1 112 ? 13.642 13.772 -9.214 1.00 93.31 112 ARG A N 1
ATOM 924 C CA . ARG A 1 112 ? 12.346 13.938 -9.903 1.00 93.31 112 ARG A CA 1
ATOM 925 C C . ARG A 1 112 ? 11.151 13.963 -8.948 1.00 93.31 112 ARG A C 1
ATOM 927 O O . ARG A 1 112 ? 10.164 14.644 -9.212 1.00 93.31 112 ARG A O 1
ATOM 934 N N . ILE A 1 113 ? 11.190 13.178 -7.868 1.00 90.94 113 ILE A N 1
ATOM 935 C CA . ILE A 1 113 ? 10.127 13.190 -6.851 1.00 90.94 113 ILE A CA 1
ATOM 936 C C . ILE A 1 113 ? 10.121 14.534 -6.122 1.00 90.94 113 ILE A C 1
ATOM 938 O O . ILE A 1 113 ? 9.057 15.134 -5.998 1.00 90.94 113 ILE A O 1
ATOM 942 N N . LYS A 1 114 ? 11.290 15.030 -5.698 1.00 90.88 114 LYS A N 1
ATOM 943 C CA . LYS A 1 114 ? 11.413 16.348 -5.059 1.00 90.88 114 LYS A CA 1
ATOM 944 C C . LYS A 1 114 ? 10.880 17.462 -5.959 1.00 90.88 114 LYS A C 1
ATOM 946 O O . LYS A 1 114 ? 10.105 18.289 -5.494 1.00 90.88 114 LYS A O 1
ATOM 951 N N . GLU A 1 115 ? 11.231 17.449 -7.245 1.00 92.62 115 GLU A N 1
ATOM 952 C CA . GLU A 1 115 ? 10.729 18.421 -8.226 1.00 92.62 115 GLU A CA 1
ATOM 953 C C . GLU A 1 115 ? 9.201 18.406 -8.323 1.00 92.62 115 GLU A C 1
ATOM 955 O O . GLU A 1 115 ? 8.574 19.460 -8.324 1.00 92.62 115 GLU A O 1
ATOM 960 N N . ARG A 1 116 ? 8.578 17.222 -8.347 1.00 88.31 116 ARG A N 1
ATOM 961 C CA . ARG A 1 116 ? 7.111 17.100 -8.376 1.00 88.31 116 ARG A CA 1
ATOM 962 C C . ARG A 1 116 ? 6.456 17.586 -7.089 1.00 88.31 116 ARG A C 1
ATOM 964 O O . ARG A 1 116 ? 5.394 18.191 -7.144 1.00 88.31 116 ARG A O 1
ATOM 971 N N . MET A 1 117 ? 7.082 17.322 -5.944 1.00 84.94 117 MET A N 1
ATOM 972 C CA . MET A 1 117 ? 6.578 17.764 -4.643 1.00 84.94 117 MET A CA 1
ATOM 973 C C . MET A 1 117 ? 6.660 19.278 -4.459 1.00 84.94 117 MET A C 1
ATOM 975 O O . MET A 1 117 ? 5.890 19.823 -3.675 1.00 84.94 117 MET A O 1
ATOM 979 N N . LYS A 1 118 ? 7.534 19.964 -5.204 1.00 82.56 118 LYS A N 1
ATOM 980 C CA . LYS A 1 118 ? 7.656 21.425 -5.164 1.00 82.56 118 LYS A CA 1
ATOM 981 C C . LYS A 1 118 ? 6.339 22.140 -5.495 1.00 82.56 118 LYS A C 1
ATOM 983 O O . LYS A 1 118 ? 6.090 23.194 -4.938 1.00 82.56 118 LYS A O 1
ATOM 988 N N . TYR A 1 119 ? 5.500 21.552 -6.348 1.00 68.44 119 TYR A N 1
ATOM 989 C CA . TYR A 1 119 ? 4.222 22.131 -6.789 1.00 68.44 119 TYR A CA 1
ATOM 990 C C . TYR A 1 119 ? 3.006 21.675 -5.963 1.00 68.44 119 TYR A C 1
ATOM 992 O O . TYR A 1 119 ? 1.875 21.922 -6.362 1.00 68.44 119 TYR A O 1
ATOM 1000 N N . LEU A 1 120 ? 3.220 20.945 -4.862 1.00 61.75 120 LEU A N 1
ATOM 1001 C CA . LEU A 1 120 ? 2.153 20.409 -4.002 1.00 61.75 120 LEU A CA 1
ATOM 1002 C C . LEU A 1 120 ? 2.096 21.088 -2.619 1.00 61.75 120 LEU A C 1
ATOM 1004 O O . LEU A 1 120 ? 1.316 20.655 -1.776 1.00 61.75 120 LEU A O 1
ATOM 1008 N N . ILE A 1 121 ? 2.953 22.087 -2.368 1.00 53.28 121 ILE A N 1
ATOM 1009 C CA . ILE A 1 121 ? 3.092 22.789 -1.074 1.00 53.28 121 ILE A CA 1
ATOM 1010 C C . ILE A 1 121 ? 2.721 24.290 -1.198 1.00 53.28 121 ILE A C 1
ATOM 1012 O O . ILE A 1 121 ? 2.757 25.007 -0.202 1.00 53.28 121 ILE A O 1
ATOM 1016 N N . ASP A 1 122 ? 2.291 24.738 -2.381 1.00 39.47 122 ASP A N 1
ATOM 1017 C CA . ASP A 1 122 ? 1.623 26.036 -2.588 1.00 39.47 122 ASP A CA 1
ATOM 1018 C C . ASP A 1 122 ? 0.095 25.847 -2.586 1.00 39.47 122 ASP A C 1
ATOM 1020 O O . ASP A 1 122 ? -0.617 26.744 -2.078 1.00 39.47 122 ASP A O 1
#

Foldseek 3Di:
DVVVVVVVVVPDDDDDDPQQADDDPDPPLPVLVVVLCVVQDPPDDSVPGDSVAHHPDPVNVVVSVVSVVVVVVCQLCPPPPPCNVVSVVVVVVLVPDDPVVNVVVVVVVVVVVVVVVVVVPD

Radius of gyration: 20.64 Å; chains: 1; bounding box: 66×34×38 Å

pLDDT: mean 91.01, std 9.73, range [39.47, 98.12]

Organism: Tagetes erecta (NCBI:txid13708)